Protein AF-A0A833WQ46-F1 (afdb_monomer)

Mean predicted aligned error: 4.96 Å

Radius of gyration: 19.88 Å; Cα contacts (8 Å, |Δi|>4): 168; chains: 1; bounding box: 51×42×63 Å

Secondary structure (DSSP, 8-state):
--HHHHHHHHHHHHHHHHHHHHHHHHHHHHHHHHHHHHHHHGGGSTT---B-TTSSBPPEETTTEEEEEE-SSSEEEEETTTTEEEEEEEETTTTEEEEEEPPHHHHHHHTTSHHHHHHHHHHHT-HHHHHHHHHHHHHHHHHHHHHHHHHT-

Solvent-accessible surface area (backbone atoms only — not comparable to full-atom values): 8535 Å² total; per-residue (Å²): 131,55,72,67,60,47,49,59,52,49,52,56,50,50,54,52,52,49,57,53,25,53,54,53,51,50,52,52,54,51,32,30,74,73,33,35,71,60,60,49,50,44,77,74,44,86,78,56,50,60,31,43,92,86,73,43,78,42,60,58,53,91,78,42,28,42,48,67,51,70,49,102,86,48,60,35,25,37,31,41,83,83,59,41,52,24,32,70,45,76,36,82,89,81,70,46,68,44,82,41,73,60,48,72,72,54,48,42,60,52,46,69,40,60,66,57,40,49,46,49,44,33,58,43,56,37,65,61,23,55,52,44,18,52,52,51,47,52,50,53,54,52,52,53,51,54,53,52,58,61,77,74,108

Structure (mmCIF, N/CA/C/O backbone):
data_AF-A0A833WQ46-F1
#
_entry.id   AF-A0A833WQ46-F1
#
loop_
_atom_site.group_PDB
_atom_site.id
_atom_site.type_symbol
_atom_site.label_atom_id
_atom_site.label_alt_id
_atom_site.label_comp_id
_atom_site.label_asym_id
_atom_site.label_entity_id
_atom_site.label_seq_id
_atom_site.pdbx_PDB_ins_code
_atom_site.Cartn_x
_atom_site.Cartn_y
_atom_site.Cartn_z
_atom_site.occupancy
_atom_site.B_iso_or_equiv
_atom_site.auth_seq_id
_atom_site.auth_comp_id
_atom_site.auth_asym_id
_atom_site.auth_atom_id
_atom_site.pdbx_PDB_model_num
ATOM 1 N N . MET A 1 1 ? 13.596 14.121 -34.896 1.00 78.00 1 MET A N 1
ATOM 2 C CA . MET A 1 1 ? 13.907 12.912 -34.127 1.00 78.00 1 MET A CA 1
ATOM 3 C C . MET A 1 1 ? 13.554 11.731 -34.991 1.00 78.00 1 MET A C 1
ATOM 5 O O . MET A 1 1 ? 12.390 11.610 -35.367 1.00 78.00 1 MET A O 1
ATOM 9 N N . ASP A 1 2 ? 14.547 10.944 -35.377 1.00 91.94 2 ASP A N 1
ATOM 10 C CA . ASP A 1 2 ? 14.306 9.655 -36.023 1.00 91.94 2 ASP A CA 1
ATOM 11 C C . ASP A 1 2 ? 14.174 8.527 -34.981 1.00 91.94 2 ASP A C 1
ATOM 13 O O . ASP A 1 2 ? 14.290 8.751 -33.773 1.00 91.94 2 ASP A O 1
ATOM 17 N N . LEU A 1 3 ? 13.875 7.310 -35.440 1.00 88.75 3 LEU A N 1
ATOM 18 C CA . LEU A 1 3 ? 13.664 6.163 -34.554 1.00 88.75 3 LEU A CA 1
ATOM 19 C C . LEU A 1 3 ? 14.936 5.763 -33.785 1.00 88.75 3 LEU A C 1
ATOM 21 O O . LEU A 1 3 ? 14.839 5.290 -32.652 1.00 88.75 3 LEU A O 1
ATOM 25 N N . ASN A 1 4 ? 16.116 5.961 -34.373 1.00 89.25 4 ASN A N 1
ATOM 26 C CA . ASN A 1 4 ? 17.388 5.617 -33.742 1.00 89.25 4 ASN A CA 1
ATOM 27 C C . ASN A 1 4 ? 17.721 6.623 -32.633 1.00 89.25 4 ASN A C 1
ATOM 29 O O . ASN A 1 4 ? 18.091 6.225 -31.529 1.00 89.25 4 ASN A O 1
ATOM 33 N N . GLU A 1 5 ? 17.519 7.916 -32.902 1.00 88.56 5 GLU A N 1
ATOM 34 C CA . GLU A 1 5 ? 17.641 8.994 -31.919 1.00 88.56 5 GLU A CA 1
ATOM 35 C C . GLU A 1 5 ? 16.650 8.812 -30.763 1.00 88.56 5 GLU A C 1
ATOM 37 O O . GLU A 1 5 ? 17.037 8.929 -29.600 1.00 88.56 5 GLU A O 1
ATOM 42 N N . TYR A 1 6 ? 15.391 8.472 -31.063 1.00 93.19 6 TYR A N 1
ATOM 43 C CA . TYR A 1 6 ? 14.387 8.171 -30.040 1.00 93.19 6 TYR A CA 1
ATOM 44 C C . TYR A 1 6 ? 14.819 7.000 -29.154 1.00 93.19 6 TYR A C 1
ATOM 46 O O . TYR A 1 6 ? 14.803 7.128 -27.932 1.00 93.19 6 TYR A O 1
ATOM 54 N N . SER A 1 7 ? 15.233 5.881 -29.758 1.00 89.12 7 SER A N 1
ATOM 55 C CA . SER A 1 7 ? 15.579 4.657 -29.024 1.00 89.12 7 SER A CA 1
ATOM 56 C C . SER A 1 7 ? 16.760 4.882 -28.079 1.00 89.12 7 SER A C 1
ATOM 58 O O . SER A 1 7 ? 16.686 4.525 -26.908 1.00 89.12 7 SER A O 1
ATOM 60 N N . ALA A 1 8 ? 17.808 5.575 -28.536 1.00 91.38 8 ALA A N 1
ATOM 61 C CA . ALA A 1 8 ? 18.966 5.879 -27.698 1.00 91.38 8 ALA A CA 1
ATOM 62 C C . ALA A 1 8 ? 18.616 6.778 -26.493 1.00 91.38 8 ALA A C 1
ATOM 64 O O . ALA A 1 8 ? 19.138 6.583 -25.392 1.00 91.38 8 ALA A O 1
ATOM 65 N N . ILE A 1 9 ? 17.730 7.763 -26.684 1.00 92.25 9 ILE A N 1
ATOM 66 C CA . ILE A 1 9 ? 17.253 8.631 -25.597 1.00 92.25 9 ILE A CA 1
ATOM 67 C C . ILE A 1 9 ? 16.354 7.842 -24.638 1.00 92.25 9 ILE A C 1
ATOM 69 O O . ILE A 1 9 ? 16.525 7.941 -23.421 1.00 92.25 9 ILE A O 1
ATOM 73 N N . ALA A 1 10 ? 15.424 7.049 -25.174 1.00 90.38 10 ALA A N 1
ATOM 74 C CA . ALA A 1 10 ? 14.501 6.235 -24.394 1.00 90.38 10 ALA A CA 1
ATOM 75 C C . ALA A 1 10 ? 15.246 5.225 -23.512 1.00 90.38 10 ALA A C 1
ATOM 77 O O . ALA A 1 10 ? 14.957 5.140 -22.322 1.00 90.38 10 ALA A O 1
ATOM 78 N N . ASP A 1 11 ? 16.259 4.536 -24.043 1.00 92.81 11 ASP A N 1
ATOM 79 C CA . ASP A 1 11 ? 17.071 3.583 -23.281 1.00 92.81 11 ASP A CA 1
ATOM 80 C C . ASP A 1 11 ? 17.771 4.251 -22.095 1.00 92.81 11 ASP A C 1
ATOM 82 O O . ASP A 1 11 ? 17.738 3.740 -20.973 1.00 92.81 11 ASP A O 1
ATOM 86 N N . LYS A 1 12 ? 18.357 5.435 -22.311 1.00 93.31 12 LYS A N 1
ATOM 87 C CA . LYS A 1 12 ? 19.007 6.193 -21.238 1.00 93.31 12 LYS A CA 1
ATOM 88 C C . LYS A 1 12 ? 18.011 6.594 -20.145 1.00 93.31 12 LYS A C 1
ATOM 90 O O . LYS A 1 12 ? 18.312 6.423 -18.964 1.00 93.31 12 LYS A O 1
ATOM 95 N N . LEU A 1 13 ? 16.838 7.101 -20.529 1.00 94.00 13 LEU A N 1
ATOM 96 C CA . LEU A 1 13 ? 15.781 7.470 -19.583 1.00 94.00 13 LEU A CA 1
ATOM 97 C C . LEU A 1 13 ? 15.254 6.246 -18.825 1.00 94.00 13 LEU A C 1
ATOM 99 O O . LEU A 1 13 ? 15.068 6.317 -17.614 1.00 94.00 13 LEU A O 1
ATOM 103 N N . ASN A 1 14 ? 15.084 5.108 -19.498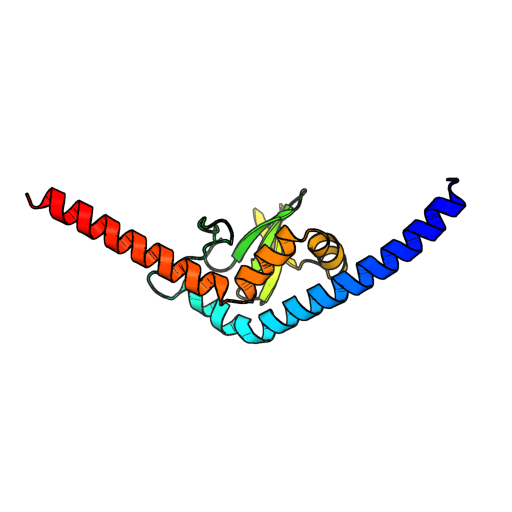 1.00 92.19 14 ASN A N 1
ATOM 104 C CA . ASN A 1 14 ? 14.638 3.861 -18.877 1.00 92.19 14 ASN A CA 1
ATOM 105 C C . ASN A 1 14 ? 15.631 3.358 -17.821 1.00 92.19 14 ASN A C 1
ATOM 107 O O . ASN A 1 14 ? 15.214 2.924 -16.748 1.00 92.19 14 ASN A O 1
ATOM 111 N N . VAL A 1 15 ? 16.941 3.454 -18.079 1.00 94.44 15 VAL A N 1
ATOM 112 C CA . VAL A 1 15 ? 17.976 3.111 -17.087 1.00 94.44 15 VAL A CA 1
ATOM 113 C C . VAL A 1 15 ? 17.887 4.020 -15.859 1.00 94.44 15 VAL A C 1
ATOM 115 O O . VAL A 1 15 ? 17.956 3.536 -14.727 1.00 94.44 15 VAL A O 1
ATOM 118 N N . GLU A 1 16 ? 17.701 5.325 -16.059 1.00 95.62 16 GLU A N 1
ATOM 119 C CA . GLU A 1 16 ? 17.567 6.287 -14.962 1.00 95.62 16 GLU A CA 1
ATOM 120 C C . GLU A 1 16 ? 16.296 6.041 -14.135 1.00 95.62 16 GLU A C 1
ATOM 122 O O . GLU A 1 16 ? 16.368 5.924 -12.908 1.00 95.62 16 GLU A O 1
ATOM 127 N N . LEU A 1 17 ? 15.150 5.863 -14.801 1.00 94.12 17 LEU A N 1
ATOM 128 C CA . LEU A 1 17 ? 13.874 5.529 -14.166 1.00 94.12 17 LEU A CA 1
ATOM 129 C C . LEU A 1 17 ? 13.964 4.228 -13.369 1.00 94.12 17 LEU A C 1
ATOM 131 O O . LEU A 1 17 ? 13.488 4.169 -12.232 1.00 94.12 17 LEU A O 1
ATOM 135 N N . ARG A 1 18 ? 14.622 3.201 -13.918 1.00 94.88 18 ARG A N 1
ATOM 136 C CA . ARG A 1 18 ? 14.839 1.932 -13.218 1.00 94.88 18 ARG A CA 1
ATOM 137 C C . ARG A 1 18 ? 15.688 2.128 -11.966 1.00 94.88 18 ARG A C 1
ATOM 139 O O . ARG A 1 18 ? 15.323 1.636 -10.904 1.00 94.88 18 ARG A O 1
ATOM 146 N N . GLY A 1 19 ? 16.766 2.906 -12.053 1.00 96.75 19 GLY A N 1
ATOM 147 C CA . GLY A 1 19 ? 17.609 3.223 -10.900 1.00 96.75 19 GLY A CA 1
ATOM 148 C C . GLY A 1 19 ? 16.868 3.979 -9.790 1.00 96.75 19 GLY A C 1
ATOM 149 O O . GLY A 1 19 ? 17.083 3.705 -8.606 1.00 96.75 19 GLY A O 1
ATOM 150 N N . LEU A 1 20 ? 15.982 4.912 -10.148 1.00 97.69 20 LEU A N 1
ATOM 151 C CA . LEU A 1 20 ? 15.147 5.637 -9.185 1.00 97.69 20 LEU A CA 1
ATOM 152 C C . LEU A 1 20 ? 14.122 4.713 -8.523 1.00 97.69 20 LEU A C 1
ATOM 154 O O . LEU A 1 20 ? 14.053 4.645 -7.296 1.00 97.69 20 LEU A O 1
ATOM 158 N N . THR A 1 21 ? 13.377 3.953 -9.319 1.00 97.56 21 THR A N 1
ATOM 159 C CA . THR A 1 21 ? 12.347 3.038 -8.813 1.00 97.56 21 THR A CA 1
ATOM 160 C C . THR A 1 21 ? 12.940 1.898 -7.978 1.00 97.56 21 THR A C 1
ATOM 162 O O . THR A 1 21 ? 12.358 1.564 -6.951 1.00 97.56 21 THR A O 1
ATOM 165 N N . THR A 1 22 ? 14.150 1.396 -8.275 1.00 98.12 22 THR A N 1
ATOM 166 C CA . THR A 1 22 ? 14.870 0.462 -7.377 1.00 98.12 22 THR A CA 1
ATOM 167 C C . THR A 1 22 ? 15.062 1.056 -5.978 1.00 98.12 22 THR A C 1
ATOM 169 O O . THR A 1 22 ? 14.847 0.371 -4.978 1.00 98.12 22 THR A O 1
ATOM 172 N N . LYS A 1 23 ? 15.447 2.337 -5.873 1.00 98.12 23 LYS A N 1
ATOM 173 C CA . LYS A 1 23 ? 15.632 2.998 -4.568 1.00 98.12 23 LYS A CA 1
ATOM 174 C C . LYS A 1 23 ? 14.310 3.136 -3.814 1.00 98.12 23 LYS A C 1
ATOM 176 O O . LYS A 1 23 ? 14.284 2.920 -2.604 1.00 98.12 23 LYS A O 1
ATOM 181 N N . LEU A 1 24 ? 13.223 3.458 -4.517 1.00 98.19 24 LEU A N 1
ATOM 182 C CA . LEU A 1 24 ? 11.880 3.535 -3.933 1.00 98.19 24 LEU A CA 1
ATOM 183 C C . LEU A 1 24 ? 11.407 2.165 -3.429 1.00 98.19 24 LEU A C 1
ATOM 185 O O . LEU A 1 24 ? 10.937 2.061 -2.298 1.00 98.19 24 LEU A O 1
ATOM 189 N N . ILE A 1 25 ? 11.613 1.102 -4.214 1.00 98.31 25 ILE A N 1
ATOM 190 C CA . ILE A 1 25 ? 11.321 -0.284 -3.816 1.00 98.31 25 ILE A CA 1
ATOM 191 C C . ILE A 1 25 ? 12.120 -0.671 -2.573 1.00 98.31 25 ILE A C 1
ATOM 193 O O . ILE A 1 25 ? 11.561 -1.249 -1.642 1.00 98.31 25 ILE A O 1
ATOM 197 N N . GLN A 1 26 ? 13.408 -0.325 -2.515 1.00 98.44 26 GLN A N 1
ATOM 198 C CA . GLN A 1 26 ? 14.224 -0.610 -1.337 1.00 98.44 26 GLN A CA 1
ATOM 199 C C . GLN A 1 26 ? 13.712 0.133 -0.097 1.00 98.44 26 GLN A C 1
ATOM 201 O O . GLN A 1 26 ? 13.663 -0.450 0.985 1.00 98.44 26 GLN A O 1
ATOM 206 N N . ASN A 1 27 ? 13.303 1.395 -0.240 1.00 98.00 27 ASN A N 1
ATOM 207 C CA . ASN A 1 27 ? 12.733 2.162 0.864 1.00 98.00 27 ASN A CA 1
ATOM 208 C C . ASN A 1 27 ? 11.415 1.552 1.369 1.00 98.00 27 ASN A C 1
ATOM 210 O O . ASN A 1 27 ? 11.240 1.370 2.571 1.00 98.00 27 ASN A O 1
ATOM 214 N N . TYR A 1 28 ? 10.533 1.159 0.449 1.00 97.94 28 TYR A N 1
ATOM 215 C CA . TYR A 1 28 ? 9.315 0.412 0.759 1.00 97.94 28 TYR A CA 1
ATOM 216 C C . TYR A 1 28 ? 9.621 -0.880 1.535 1.00 97.94 28 TYR A C 1
ATOM 218 O O . TYR A 1 28 ? 9.085 -1.078 2.625 1.00 97.94 28 TYR A O 1
ATOM 226 N N . LYS A 1 29 ? 10.532 -1.726 1.029 1.00 97.88 29 LYS A N 1
ATOM 227 C CA . LYS A 1 29 ? 10.935 -2.982 1.690 1.00 97.88 29 LYS A CA 1
ATOM 228 C C . LYS A 1 29 ? 11.504 -2.720 3.093 1.00 97.88 29 LYS A C 1
ATOM 230 O O . LYS A 1 29 ? 11.219 -3.469 4.025 1.00 97.88 29 LYS A O 1
ATOM 235 N N . ASN A 1 30 ? 12.271 -1.642 3.271 1.00 98.12 30 ASN A N 1
ATOM 236 C CA . ASN A 1 30 ? 12.817 -1.256 4.573 1.00 98.12 30 ASN A CA 1
ATOM 237 C C . ASN A 1 30 ? 11.721 -0.858 5.575 1.00 98.12 30 ASN A C 1
ATOM 239 O O . ASN A 1 30 ? 11.751 -1.328 6.712 1.00 98.12 30 ASN A O 1
ATOM 243 N N . GLU A 1 31 ? 10.752 -0.028 5.174 1.00 97.75 31 GLU A N 1
ATOM 244 C CA . GLU A 1 31 ? 9.639 0.346 6.058 1.00 97.75 31 GLU A CA 1
ATOM 245 C C . GLU A 1 31 ? 8.747 -0.857 6.381 1.00 97.75 31 GLU A C 1
ATOM 247 O O . GLU A 1 31 ? 8.386 -1.043 7.539 1.00 97.75 31 GLU A O 1
ATOM 252 N N . VAL A 1 32 ? 8.479 -1.740 5.414 1.00 97.19 32 VAL A N 1
ATOM 253 C CA . VAL A 1 32 ? 7.774 -3.009 5.662 1.00 97.19 32 VAL A CA 1
ATOM 254 C C . VAL A 1 32 ? 8.497 -3.860 6.706 1.00 97.19 32 VAL A C 1
ATOM 256 O O . VAL A 1 32 ? 7.873 -4.323 7.659 1.00 97.19 32 VAL A O 1
ATOM 259 N N . ASN A 1 33 ? 9.812 -4.044 6.577 1.00 97.31 33 ASN A N 1
ATOM 260 C CA . ASN A 1 33 ? 10.588 -4.835 7.536 1.00 97.31 33 ASN A CA 1
ATOM 261 C C . ASN A 1 33 ? 10.575 -4.224 8.941 1.00 97.31 33 ASN A C 1
ATOM 263 O O . ASN A 1 33 ? 10.538 -4.942 9.936 1.00 97.31 33 ASN A O 1
ATOM 267 N N . LYS A 1 34 ? 10.599 -2.894 9.021 1.00 97.12 34 LYS A N 1
ATOM 268 C CA . LYS A 1 34 ? 10.597 -2.147 10.280 1.00 97.12 34 LYS A CA 1
ATOM 269 C C . LYS A 1 34 ? 9.227 -2.147 10.963 1.00 97.12 34 LYS A C 1
ATOM 271 O O . LYS A 1 34 ? 9.157 -2.244 12.185 1.00 97.12 34 LYS A O 1
ATOM 276 N N . ASN A 1 35 ? 8.153 -2.021 10.187 1.00 97.25 35 ASN A N 1
ATOM 277 C CA . ASN A 1 35 ? 6.821 -1.686 10.691 1.00 97.25 35 ASN A CA 1
ATOM 278 C C . ASN A 1 35 ? 5.778 -2.799 10.505 1.00 97.25 35 ASN A C 1
ATOM 280 O O . ASN A 1 35 ? 4.691 -2.702 11.072 1.00 97.25 35 ASN A O 1
ATOM 284 N N . GLY A 1 36 ? 6.072 -3.839 9.722 1.00 94.31 36 GLY A N 1
ATOM 285 C CA . GLY A 1 36 ? 5.088 -4.828 9.270 1.00 94.31 36 GLY A CA 1
ATOM 286 C C . GLY A 1 36 ? 4.397 -5.594 10.399 1.00 94.31 36 GLY A C 1
ATOM 287 O O . GLY A 1 36 ? 3.194 -5.821 10.326 1.00 94.31 36 GLY A O 1
ATOM 288 N N . GLU A 1 37 ? 5.115 -5.937 11.475 1.00 95.06 37 GLU A N 1
ATOM 289 C CA . GLU A 1 37 ? 4.503 -6.568 12.660 1.00 95.06 37 GLU A CA 1
ATOM 290 C C . GLU A 1 37 ? 3.503 -5.639 13.347 1.00 95.06 37 GLU A C 1
ATOM 292 O O . GLU A 1 37 ? 2.375 -6.028 13.639 1.00 95.06 37 GLU A O 1
ATOM 297 N N . THR A 1 38 ? 3.883 -4.377 13.548 1.00 95.12 38 THR A N 1
ATOM 298 C CA . THR A 1 38 ? 2.979 -3.374 14.113 1.00 95.12 38 THR A CA 1
ATOM 299 C C . THR A 1 38 ? 1.752 -3.220 13.221 1.00 95.12 38 THR A C 1
ATOM 301 O O . THR A 1 38 ? 0.631 -3.327 13.711 1.00 95.12 38 THR A O 1
ATOM 304 N N . LEU A 1 39 ? 1.949 -3.055 11.909 1.00 93.81 39 LEU A N 1
ATOM 305 C CA . LEU A 1 39 ? 0.878 -2.892 10.927 1.00 93.81 39 LEU A CA 1
ATOM 306 C C . LEU A 1 39 ? -0.121 -4.065 10.955 1.00 93.81 39 LEU A C 1
ATOM 308 O O . LEU A 1 39 ? -1.328 -3.828 10.929 1.00 93.81 39 LEU A O 1
ATOM 312 N N . LYS A 1 40 ? 0.361 -5.305 11.117 1.00 93.81 40 LYS A N 1
ATOM 313 C CA . LYS A 1 40 ? -0.468 -6.513 11.266 1.00 93.81 40 LYS A CA 1
ATOM 314 C C . LYS A 1 40 ? -1.356 -6.498 12.514 1.00 93.81 40 LYS A C 1
ATOM 316 O O . LYS A 1 40 ? -2.439 -7.073 12.505 1.00 93.81 40 LYS A O 1
ATOM 321 N N . THR A 1 41 ? -0.927 -5.837 13.589 1.00 93.38 41 THR A N 1
ATOM 322 C CA . THR A 1 41 ? -1.702 -5.772 14.842 1.00 93.38 41 THR A CA 1
ATOM 323 C C . THR A 1 41 ? -2.763 -4.670 14.856 1.00 93.38 41 THR A C 1
ATOM 325 O O . THR A 1 41 ? -3.750 -4.783 15.583 1.00 93.38 41 THR A O 1
ATOM 328 N N . LEU A 1 42 ? -2.611 -3.630 14.028 1.00 92.81 42 LEU A N 1
ATOM 329 C CA . LEU A 1 42 ? -3.494 -2.457 14.000 1.00 92.81 42 LEU A CA 1
ATOM 330 C C . LEU A 1 42 ? -4.997 -2.753 13.809 1.00 92.81 42 LEU A C 1
ATOM 332 O O . LEU A 1 42 ? -5.785 -2.172 14.556 1.00 92.81 42 LEU A O 1
ATOM 336 N N . PRO A 1 43 ? -5.438 -3.677 12.926 1.00 91.06 43 PRO A N 1
ATOM 337 C CA . PRO A 1 43 ? -6.867 -3.975 12.739 1.00 91.06 43 PRO A CA 1
ATOM 338 C C . PRO A 1 43 ? -7.579 -4.553 13.978 1.00 91.06 43 PRO A C 1
ATOM 340 O O . PRO A 1 43 ? -8.811 -4.692 13.992 1.00 91.06 43 PRO A O 1
ATOM 343 N N . PHE A 1 44 ? -6.811 -4.957 14.994 1.00 89.25 44 PHE A N 1
ATOM 344 C CA . PHE A 1 44 ? -7.315 -5.525 16.243 1.00 89.25 44 PHE A CA 1
ATOM 345 C C . PHE A 1 44 ? -7.394 -4.498 17.378 1.00 89.25 44 PHE A C 1
ATOM 347 O O . PHE A 1 44 ? -8.007 -4.783 18.407 1.00 89.25 44 PHE A O 1
ATOM 354 N N . TYR A 1 45 ? -6.830 -3.300 17.202 1.00 89.31 45 TYR A N 1
ATOM 355 C CA . TYR A 1 45 ? -6.998 -2.216 18.164 1.00 89.31 45 TYR A CA 1
ATOM 356 C C . TYR A 1 45 ? -8.384 -1.590 18.019 1.00 89.31 45 TYR A C 1
ATOM 358 O O . TYR A 1 45 ? -8.821 -1.216 16.931 1.00 89.31 45 TYR A O 1
ATOM 366 N N . HIS A 1 46 ? -9.088 -1.463 19.142 1.00 82.88 46 HIS A N 1
ATOM 367 C CA . HIS A 1 46 ? -10.400 -0.834 19.152 1.00 82.88 46 HIS A CA 1
ATOM 368 C C . HIS A 1 46 ? -10.289 0.654 18.791 1.00 82.88 46 HIS A C 1
ATOM 370 O O . HIS A 1 46 ? -9.478 1.373 19.371 1.00 82.88 46 HIS A O 1
ATOM 376 N N . GLY A 1 47 ? -11.111 1.108 17.842 1.00 83.06 47 GLY A N 1
ATOM 377 C CA . GLY A 1 47 ? -11.124 2.502 17.388 1.00 83.06 47 GLY A CA 1
ATOM 378 C C . GLY A 1 47 ? -9.965 2.891 16.464 1.00 83.06 47 GLY A C 1
ATOM 379 O O . GLY A 1 47 ? -9.774 4.083 16.226 1.00 83.06 47 GLY A O 1
ATOM 380 N N . PHE A 1 48 ? -9.195 1.919 15.961 1.00 90.75 48 PHE A N 1
ATOM 381 C CA . PHE A 1 48 ? -8.231 2.162 14.894 1.00 90.75 48 PHE A CA 1
ATOM 382 C C . PHE A 1 48 ? -8.897 2.045 13.520 1.00 90.75 48 PHE A C 1
ATOM 384 O O . PHE A 1 48 ? -9.612 1.081 13.246 1.00 90.75 48 PHE A O 1
ATOM 391 N N . TYR A 1 49 ? -8.601 3.004 12.646 1.00 90.56 49 TYR A N 1
ATOM 392 C CA . TYR A 1 49 ? -9.108 3.061 11.282 1.00 90.56 49 TYR A CA 1
ATOM 393 C C . TYR A 1 49 ? -7.958 3.287 10.303 1.00 90.56 49 TYR A C 1
ATOM 395 O O . TYR A 1 49 ? -7.125 4.175 10.489 1.00 90.56 49 TYR A O 1
ATOM 403 N N . PHE A 1 50 ? -7.922 2.507 9.223 1.00 92.75 50 PHE A N 1
ATOM 404 C CA . PHE A 1 50 ? -6.987 2.754 8.132 1.00 92.75 50 PHE A CA 1
ATOM 405 C C . PHE A 1 50 ? -7.480 3.948 7.323 1.00 92.75 50 PHE A C 1
ATOM 407 O O . PHE A 1 50 ? -8.458 3.842 6.595 1.00 92.75 50 PHE A O 1
ATOM 414 N N . ILE A 1 51 ? -6.816 5.091 7.459 1.00 93.81 51 ILE A N 1
ATOM 415 C CA . ILE A 1 51 ? -7.193 6.330 6.772 1.00 93.81 51 ILE A CA 1
ATOM 416 C C . ILE A 1 51 ? -6.099 6.687 5.784 1.00 93.81 51 ILE A C 1
ATOM 418 O O . ILE A 1 51 ? -4.933 6.752 6.163 1.00 93.81 51 ILE A O 1
ATOM 422 N N . GLY A 1 52 ? -6.462 6.901 4.522 1.00 93.19 52 GLY A N 1
ATOM 423 C CA . GLY A 1 52 ? -5.533 7.227 3.447 1.00 93.19 52 GLY A CA 1
ATOM 424 C C . GLY A 1 52 ? -4.972 8.643 3.555 1.00 93.19 52 GLY A C 1
ATOM 425 O O . GLY A 1 52 ? -5.453 9.471 4.331 1.00 93.19 52 GLY A O 1
ATOM 426 N N . ARG A 1 53 ? -3.980 8.964 2.716 1.00 92.69 53 ARG A N 1
ATOM 427 C CA . ARG A 1 53 ? -3.422 10.328 2.608 1.00 92.69 53 ARG A CA 1
ATOM 428 C C . ARG A 1 53 ? -4.473 11.382 2.279 1.00 92.69 53 ARG A C 1
ATOM 430 O O . ARG A 1 53 ? -4.356 12.528 2.695 1.00 92.69 53 ARG A O 1
ATOM 437 N N . ASN A 1 54 ? -5.505 10.981 1.544 1.00 91.56 54 ASN A N 1
ATOM 438 C CA . ASN A 1 54 ? -6.641 11.820 1.177 1.00 91.56 54 ASN A CA 1
ATOM 439 C C . ASN A 1 54 ? -7.657 12.029 2.320 1.00 91.56 54 ASN A C 1
ATOM 441 O O . ASN A 1 54 ? -8.701 12.636 2.087 1.00 91.56 54 ASN A O 1
ATOM 445 N N . GLY A 1 55 ? -7.394 11.501 3.522 1.00 89.69 55 GLY A N 1
ATOM 446 C CA . GLY A 1 55 ? -8.274 11.609 4.686 1.00 89.69 55 GLY A CA 1
ATOM 447 C C . GLY A 1 55 ? -9.501 10.697 4.645 1.00 89.69 55 GLY A C 1
ATOM 448 O O . GLY A 1 55 ? -10.346 10.791 5.527 1.00 89.69 55 GLY A O 1
ATOM 449 N N . LYS A 1 56 ? -9.627 9.821 3.642 1.00 90.56 56 LYS A N 1
ATOM 450 C CA . LYS A 1 56 ? -10.746 8.878 3.538 1.00 90.56 56 LYS A CA 1
ATOM 451 C C . LYS A 1 56 ? -10.396 7.543 4.175 1.00 90.56 56 LYS A C 1
ATOM 453 O O . LYS A 1 56 ? -9.249 7.101 4.108 1.00 90.56 56 LYS A O 1
ATOM 458 N N . LEU A 1 57 ? -11.408 6.876 4.722 1.00 90.94 57 LEU A N 1
ATOM 459 C CA . LEU A 1 57 ? -11.290 5.495 5.173 1.00 90.94 57 LEU A CA 1
ATOM 460 C C . LEU A 1 57 ? -10.880 4.598 3.995 1.00 90.94 57 LEU A C 1
ATOM 462 O O . LEU A 1 57 ? -11.509 4.614 2.934 1.00 90.94 57 LEU A O 1
ATOM 466 N N . LEU A 1 58 ? -9.822 3.823 4.189 1.00 90.25 58 LEU A N 1
ATOM 467 C CA . LEU A 1 58 ? -9.393 2.781 3.271 1.00 90.25 58 LEU A CA 1
ATOM 468 C C . LEU A 1 58 ? -10.249 1.545 3.519 1.00 90.25 58 LEU A C 1
ATOM 470 O O . LEU A 1 58 ? -10.438 1.128 4.660 1.00 90.25 58 LEU A O 1
ATOM 474 N N . SER A 1 59 ? -10.758 0.945 2.446 1.00 82.56 59 SER A N 1
ATOM 475 C CA . SER A 1 59 ? -11.469 -0.324 2.558 1.00 82.56 59 SER A CA 1
ATOM 476 C C . SER A 1 59 ? -10.492 -1.426 2.958 1.00 82.56 59 SER A C 1
ATOM 478 O O . SER A 1 59 ? -9.488 -1.636 2.265 1.00 82.56 59 SER A O 1
ATOM 480 N N . ASP A 1 60 ? -10.815 -2.163 4.014 1.00 75.81 60 ASP A N 1
ATOM 481 C CA . ASP A 1 60 ? -10.134 -3.391 4.383 1.00 75.81 60 ASP A CA 1
ATOM 482 C C . ASP A 1 60 ? -10.965 -4.617 3.971 1.00 75.81 60 ASP A C 1
ATOM 484 O O . ASP A 1 60 ? -12.165 -4.715 4.224 1.00 75.81 60 ASP A O 1
ATOM 488 N N . HIS A 1 61 ? -10.341 -5.585 3.298 1.00 74.31 61 HIS A N 1
ATOM 489 C CA . HIS A 1 61 ? -10.990 -6.872 3.033 1.00 74.31 61 HIS A CA 1
ATOM 490 C C . HIS A 1 61 ? -10.609 -7.852 4.136 1.00 74.31 61 HIS A C 1
ATOM 492 O O . HIS A 1 61 ? -9.442 -8.217 4.285 1.00 74.31 61 HIS A O 1
ATOM 498 N N . HIS A 1 62 ? -11.612 -8.266 4.916 1.00 75.81 62 HIS A N 1
ATOM 499 C CA . HIS A 1 62 ? -11.490 -9.254 5.995 1.00 75.81 62 HIS A CA 1
ATOM 500 C C . HIS A 1 62 ? -10.402 -8.944 7.036 1.00 75.81 62 HIS A C 1
ATOM 502 O O . HIS A 1 62 ? -9.892 -9.864 7.667 1.00 75.81 62 HIS A O 1
ATOM 508 N N . LYS A 1 63 ? -10.039 -7.666 7.226 1.00 80.38 63 LYS A N 1
ATOM 509 C CA . LYS A 1 63 ? -8.925 -7.237 8.093 1.00 80.38 63 LYS A CA 1
ATOM 510 C C . LYS A 1 63 ? -7.560 -7.844 7.735 1.00 80.38 63 LYS A C 1
ATOM 512 O O . LYS A 1 63 ? -6.652 -7.808 8.556 1.00 80.38 63 LYS A O 1
ATOM 517 N N . MET A 1 64 ? -7.420 -8.405 6.535 1.00 87.88 64 MET A N 1
ATOM 518 C CA . MET A 1 64 ? -6.179 -9.012 6.037 1.00 87.88 64 MET A CA 1
ATOM 519 C C . MET A 1 64 ? -5.537 -8.159 4.947 1.00 87.88 64 MET A C 1
ATOM 521 O O . MET A 1 64 ? -4.319 -8.164 4.796 1.00 87.88 64 MET A O 1
ATOM 525 N N . TYR A 1 65 ? -6.347 -7.401 4.206 1.00 92.75 65 TYR A N 1
ATOM 526 C CA . TYR A 1 65 ? -5.889 -6.621 3.065 1.00 92.75 65 TYR A CA 1
ATOM 527 C C . TYR A 1 65 ? -6.325 -5.172 3.193 1.00 92.75 65 TYR A C 1
ATOM 529 O O . TYR A 1 65 ? -7.515 -4.906 3.345 1.00 92.75 65 TYR A O 1
ATOM 537 N N . ILE A 1 66 ? -5.383 -4.241 3.064 1.00 93.50 66 ILE A N 1
ATOM 538 C CA . ILE A 1 66 ? -5.665 -2.803 3.012 1.00 93.50 66 ILE A CA 1
ATOM 539 C C . ILE A 1 66 ? -5.645 -2.380 1.548 1.00 93.50 66 ILE A C 1
ATOM 541 O O . ILE A 1 66 ? -4.613 -2.516 0.890 1.00 93.50 66 ILE A O 1
ATOM 545 N N . LYS A 1 67 ? -6.760 -1.869 1.019 1.00 92.31 67 LYS A N 1
ATOM 546 C CA . LYS A 1 67 ? -6.777 -1.316 -0.341 1.00 92.31 67 LYS A CA 1
ATOM 547 C C . LYS A 1 67 ? -5.946 -0.035 -0.378 1.00 92.31 67 LYS A C 1
ATOM 549 O O . LYS A 1 67 ? -6.229 0.891 0.375 1.00 92.31 67 LYS A O 1
ATOM 554 N N . ILE A 1 68 ? -4.947 0.013 -1.257 1.00 89.19 68 ILE A N 1
ATOM 555 C CA . ILE A 1 68 ? -4.088 1.188 -1.432 1.00 89.19 68 ILE A CA 1
ATOM 556 C C . ILE A 1 68 ? -4.753 2.140 -2.417 1.00 89.19 68 ILE A C 1
ATOM 558 O O . ILE A 1 68 ? -5.233 3.208 -2.053 1.00 89.19 68 ILE A O 1
ATOM 562 N N . ASN A 1 69 ? -4.807 1.714 -3.675 1.00 79.56 69 ASN A N 1
ATOM 563 C CA . ASN A 1 69 ? -5.367 2.473 -4.776 1.00 79.56 69 ASN A CA 1
ATOM 564 C C . ASN A 1 69 ? -5.628 1.531 -5.960 1.00 79.56 69 ASN A C 1
ATOM 566 O O . ASN A 1 69 ? -5.242 0.356 -5.934 1.00 79.56 69 ASN A O 1
ATOM 570 N N . ASN A 1 70 ? -6.277 2.037 -7.002 1.00 71.88 70 ASN A N 1
ATOM 571 C CA . ASN A 1 70 ? -6.329 1.346 -8.278 1.00 71.88 70 ASN A CA 1
ATOM 572 C C . ASN A 1 70 ? -5.070 1.662 -9.096 1.00 71.88 70 ASN A C 1
ATOM 574 O O . ASN A 1 70 ? -4.688 2.810 -9.285 1.00 71.88 70 ASN A O 1
ATOM 578 N N . SER A 1 71 ? -4.426 0.625 -9.623 1.00 67.00 71 SER A N 1
ATOM 579 C CA . SER A 1 71 ? -3.724 0.807 -10.890 1.00 67.00 71 SER A CA 1
ATOM 580 C C . SER A 1 71 ? -4.784 0.910 -11.988 1.00 67.00 71 SER A C 1
ATOM 582 O O . SER A 1 71 ? -5.906 0.428 -11.818 1.00 67.00 71 SER A O 1
ATOM 584 N N . SER A 1 72 ? -4.445 1.493 -13.134 1.00 61.66 72 SER A N 1
ATOM 585 C CA . SER A 1 72 ? -5.353 1.662 -14.280 1.00 61.66 72 SER A CA 1
ATOM 586 C C . SER A 1 72 ? -6.038 0.372 -14.770 1.00 61.66 72 SER A C 1
ATOM 588 O O . SER A 1 72 ? -6.960 0.456 -15.578 1.00 61.66 72 SER A O 1
ATOM 590 N N . GLN A 1 73 ? -5.621 -0.807 -14.292 1.00 67.44 73 GLN A N 1
ATOM 591 C CA . GLN A 1 73 ? -6.172 -2.105 -14.685 1.00 67.44 73 GLN A CA 1
ATOM 592 C C . GLN A 1 73 ? -6.634 -2.985 -13.510 1.00 67.44 73 GLN A C 1
ATOM 594 O O . GLN A 1 73 ? -7.510 -3.820 -13.718 1.00 67.44 73 GLN A O 1
ATOM 599 N N . SER A 1 74 ? -6.117 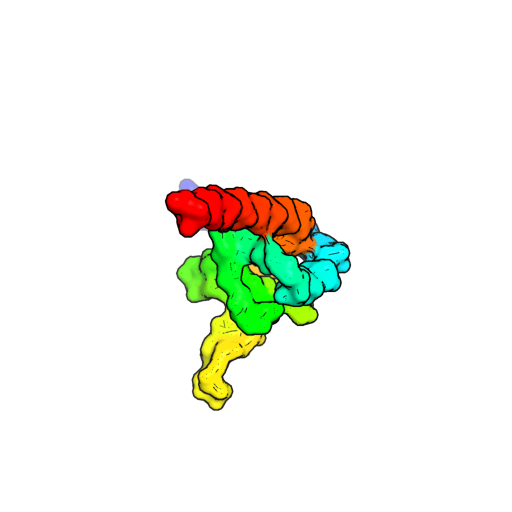-2.783 -12.289 1.00 82.06 74 SER A N 1
ATOM 600 C CA . SER A 1 74 ? -6.446 -3.618 -11.121 1.00 82.06 74 SER A CA 1
ATOM 601 C C . SER A 1 74 ? -6.297 -2.871 -9.795 1.00 82.06 74 SER A C 1
ATOM 603 O O . SER A 1 74 ? -5.365 -2.082 -9.617 1.00 82.06 74 SER A O 1
ATOM 605 N N . ASP A 1 75 ? -7.167 -3.182 -8.833 1.00 90.06 75 ASP A N 1
ATOM 606 C CA . ASP A 1 75 ? -7.004 -2.755 -7.441 1.00 90.06 75 ASP A CA 1
ATOM 607 C C . ASP A 1 75 ? -5.746 -3.391 -6.827 1.00 90.06 75 ASP A C 1
ATOM 609 O O . ASP A 1 75 ? -5.538 -4.602 -6.950 1.00 90.06 75 ASP A O 1
ATOM 613 N N . VAL A 1 76 ? -4.927 -2.579 -6.151 1.00 93.50 76 VAL A N 1
ATOM 614 C CA . VAL A 1 76 ? -3.747 -3.042 -5.411 1.00 93.50 76 VAL A CA 1
ATOM 615 C C . VAL A 1 76 ? -4.011 -2.962 -3.916 1.00 93.50 76 VAL A C 1
ATOM 617 O O . VAL A 1 76 ? -4.519 -1.961 -3.399 1.00 93.50 76 VAL A O 1
ATOM 620 N N . TYR A 1 77 ? -3.624 -4.021 -3.218 1.00 95.00 77 TYR A N 1
ATOM 621 C CA . TYR A 1 77 ? -3.785 -4.165 -1.782 1.00 95.00 77 TYR A CA 1
ATOM 622 C C . TYR A 1 77 ? -2.431 -4.382 -1.118 1.00 95.00 77 TYR A C 1
ATOM 624 O O . TYR A 1 77 ? -1.503 -4.882 -1.745 1.00 95.00 77 TYR A O 1
ATOM 632 N N . TYR A 1 78 ? -2.327 -4.054 0.164 1.00 95.69 78 TYR A N 1
ATOM 633 C CA . TYR A 1 78 ? -1.250 -4.535 1.022 1.00 95.69 78 TYR A CA 1
ATOM 634 C C . TYR A 1 78 ? -1.764 -5.693 1.878 1.00 95.69 78 TYR A C 1
ATOM 636 O O . TYR A 1 78 ? -2.748 -5.523 2.603 1.00 95.69 78 TYR A O 1
ATOM 644 N N . SER A 1 79 ? -1.117 -6.855 1.773 1.00 95.81 79 SER A N 1
ATOM 645 C CA . SER A 1 79 ? -1.367 -8.028 2.617 1.00 95.81 79 SER A CA 1
ATOM 646 C C . SER A 1 79 ? -0.700 -7.827 3.973 1.00 95.81 79 SER A C 1
ATOM 648 O O . SER A 1 79 ? 0.517 -7.665 4.059 1.00 95.81 79 SER A O 1
ATOM 650 N N . LEU A 1 80 ? -1.493 -7.842 5.041 1.00 94.19 80 LEU A N 1
ATOM 651 C CA . LEU A 1 80 ? -1.002 -7.730 6.415 1.00 94.19 80 LEU A CA 1
ATOM 652 C C . LEU A 1 80 ? -0.283 -8.997 6.886 1.00 94.19 80 LEU A C 1
ATOM 654 O O . LEU A 1 80 ? 0.619 -8.915 7.720 1.00 94.19 80 LEU A O 1
ATOM 658 N N . ASP A 1 81 ? -0.683 -10.156 6.364 1.00 92.94 81 ASP A N 1
ATOM 659 C CA . ASP A 1 81 ? -0.090 -11.441 6.725 1.00 92.94 81 ASP A CA 1
ATOM 660 C C . ASP A 1 81 ? 1.238 -11.669 6.005 1.00 92.94 81 ASP A C 1
ATOM 662 O O . ASP A 1 81 ? 2.249 -11.924 6.665 1.00 92.94 81 ASP A O 1
ATOM 666 N N . ASP A 1 82 ? 1.242 -11.503 4.681 1.00 95.06 82 ASP A N 1
ATOM 667 C CA . ASP A 1 82 ? 2.418 -11.742 3.831 1.00 95.06 82 ASP A CA 1
ATOM 668 C C . ASP A 1 82 ? 3.376 -10.542 3.806 1.00 95.06 82 ASP A C 1
ATOM 670 O O . ASP A 1 82 ? 4.534 -10.663 3.409 1.00 95.06 82 ASP A O 1
ATOM 674 N N . LYS A 1 83 ? 2.907 -9.378 4.278 1.00 95.56 83 LYS A N 1
ATOM 675 C CA . LYS A 1 83 ? 3.643 -8.106 4.338 1.00 95.56 83 LYS A CA 1
ATOM 676 C C . LYS A 1 83 ? 4.119 -7.619 2.973 1.00 95.56 83 LYS A C 1
ATOM 678 O O . LYS A 1 83 ? 5.198 -7.043 2.845 1.00 95.56 83 LYS A O 1
ATOM 683 N N . GLU A 1 84 ? 3.296 -7.795 1.952 1.00 96.06 84 GLU A N 1
ATOM 684 C CA . GLU A 1 84 ? 3.618 -7.397 0.586 1.00 96.06 84 GLU A CA 1
ATOM 685 C C . GLU A 1 84 ? 2.417 -6.813 -0.158 1.00 96.06 84 GLU A C 1
ATOM 687 O O . GLU A 1 84 ? 1.263 -6.978 0.243 1.00 96.06 84 GLU A O 1
ATOM 692 N N . LEU A 1 85 ? 2.691 -6.103 -1.255 1.00 95.94 85 LEU A N 1
ATOM 693 C CA . LEU A 1 85 ? 1.641 -5.657 -2.160 1.00 95.94 85 LEU A CA 1
ATOM 694 C C . LEU A 1 85 ? 1.127 -6.847 -2.972 1.00 95.94 85 LEU A C 1
ATOM 696 O O . LEU A 1 85 ? 1.909 -7.655 -3.472 1.00 95.94 85 LEU A O 1
ATOM 700 N N . THR A 1 86 ? -0.189 -6.936 -3.126 1.00 95.19 86 THR A N 1
ATOM 701 C CA . THR A 1 86 ? -0.873 -8.057 -3.769 1.00 95.19 86 THR A CA 1
ATOM 702 C C . THR A 1 86 ? -2.056 -7.579 -4.610 1.00 95.19 86 THR A C 1
ATOM 704 O O . THR A 1 86 ? -2.707 -6.575 -4.301 1.00 95.19 86 THR A O 1
ATOM 707 N N . TYR A 1 87 ? -2.347 -8.315 -5.676 1.00 93.31 87 TYR A N 1
ATOM 708 C CA . TYR A 1 87 ? -3.598 -8.224 -6.420 1.00 93.31 87 TYR A CA 1
ATOM 709 C C . TYR A 1 87 ? -4.579 -9.269 -5.892 1.00 93.31 87 TYR A C 1
ATOM 711 O O . TYR A 1 87 ? -4.179 -10.378 -5.550 1.00 93.31 87 TYR A O 1
ATOM 719 N N . LEU A 1 88 ? -5.873 -8.949 -5.876 1.00 91.00 88 LEU A N 1
ATOM 720 C CA . LEU A 1 88 ? -6.925 -9.925 -5.581 1.00 91.00 88 LEU A CA 1
ATOM 721 C C . LEU A 1 88 ? -7.634 -10.318 -6.882 1.00 91.00 88 LEU A C 1
ATOM 723 O O . LEU A 1 88 ? -8.560 -9.631 -7.325 1.00 91.00 88 LEU A O 1
ATOM 727 N N . THR A 1 89 ? -7.201 -11.424 -7.486 1.00 88.81 89 THR A N 1
ATOM 728 C CA . THR A 1 89 ? -7.688 -11.898 -8.792 1.00 88.81 89 THR A CA 1
ATOM 729 C C . THR A 1 89 ? -8.758 -12.965 -8.598 1.00 88.81 89 THR A C 1
ATOM 731 O O . THR A 1 89 ? -8.571 -13.874 -7.797 1.00 88.81 89 THR A O 1
ATOM 734 N N . TYR A 1 90 ? -9.892 -12.867 -9.299 1.00 88.38 90 TYR A N 1
ATOM 735 C CA . TYR A 1 90 ? -10.941 -13.888 -9.216 1.00 88.38 90 TYR A CA 1
ATOM 736 C C . TYR A 1 90 ? -10.485 -15.180 -9.894 1.00 88.38 90 TYR A C 1
ATOM 738 O O . TYR A 1 90 ? -10.187 -15.174 -11.087 1.00 88.38 90 TYR A O 1
ATOM 746 N N . ASP A 1 91 ? -10.465 -16.268 -9.134 1.00 91.12 91 ASP A N 1
ATOM 747 C CA . ASP A 1 91 ? -10.222 -17.609 -9.642 1.00 91.12 91 ASP A CA 1
ATOM 748 C C . ASP A 1 91 ? -11.574 -18.293 -9.893 1.00 91.12 91 ASP A C 1
ATOM 750 O O . ASP A 1 91 ? -12.376 -18.485 -8.973 1.00 91.12 91 ASP A O 1
ATOM 754 N N . SER A 1 92 ? -11.854 -18.624 -11.156 1.00 91.94 92 SER A N 1
ATOM 755 C CA . SER A 1 92 ? -13.126 -19.232 -11.559 1.00 91.94 92 SER A CA 1
ATOM 756 C C . SER A 1 92 ? -13.281 -20.685 -11.123 1.00 91.94 92 SER A C 1
ATOM 758 O O . SER A 1 92 ? -14.411 -21.158 -11.030 1.00 91.94 92 SER A O 1
ATOM 760 N N . GLU A 1 93 ? -12.180 -21.399 -10.884 1.00 92.81 93 GLU A N 1
ATOM 761 C CA . GLU A 1 93 ? -12.214 -22.792 -10.430 1.00 92.81 93 GLU A CA 1
ATOM 762 C C . GLU A 1 93 ? -12.554 -22.860 -8.942 1.00 92.81 93 GLU A C 1
ATOM 764 O O . GLU A 1 93 ? -13.344 -23.700 -8.509 1.00 92.81 93 GLU A O 1
ATOM 769 N N . LEU A 1 94 ? -11.990 -21.934 -8.165 1.00 90.06 94 LEU A N 1
ATOM 770 C CA . LEU A 1 94 ? -12.205 -21.846 -6.724 1.00 90.06 94 LEU A CA 1
ATOM 771 C C . LEU A 1 94 ? -13.461 -21.044 -6.353 1.00 90.06 94 LEU A C 1
ATOM 773 O O . LEU A 1 94 ? -14.023 -21.226 -5.273 1.00 90.06 94 LEU A O 1
ATOM 777 N N . GLY A 1 95 ? -13.923 -20.163 -7.243 1.00 91.06 95 GLY A N 1
ATOM 778 C CA . GLY A 1 95 ? -15.119 -19.344 -7.053 1.00 91.06 95 GLY A CA 1
ATOM 779 C C . GLY A 1 95 ? -14.913 -18.118 -6.155 1.00 91.06 95 GLY A C 1
ATOM 780 O O . GLY A 1 95 ? -15.895 -17.488 -5.755 1.00 91.06 95 GLY A O 1
ATOM 781 N N . PHE A 1 96 ? -13.668 -17.752 -5.838 1.00 87.81 96 PHE A N 1
ATOM 782 C CA . PHE A 1 96 ? -13.327 -16.596 -5.001 1.00 87.81 96 PHE A CA 1
ATOM 783 C C . PHE A 1 96 ? -12.035 -15.902 -5.457 1.00 87.81 96 PHE A C 1
ATOM 785 O O . PHE A 1 96 ? -11.328 -16.380 -6.341 1.00 87.81 96 PHE A O 1
ATOM 792 N N . LYS A 1 97 ? -11.739 -14.726 -4.882 1.00 88.69 97 LYS A N 1
ATOM 793 C CA . LYS A 1 97 ? -10.518 -13.970 -5.196 1.00 88.69 97 LYS A CA 1
ATOM 794 C C . LYS A 1 97 ? -9.309 -14.522 -4.444 1.00 88.69 97 LYS A C 1
ATOM 796 O O . LYS A 1 97 ? -9.357 -14.633 -3.222 1.00 88.69 97 LYS A O 1
ATOM 801 N N . VAL A 1 98 ? -8.226 -14.784 -5.165 1.00 90.75 98 VAL A N 1
ATOM 802 C CA . VAL A 1 98 ? -6.963 -15.309 -4.637 1.00 90.75 98 VAL A CA 1
ATOM 803 C C . VAL A 1 98 ? -5.905 -14.199 -4.652 1.00 90.75 98 VAL A C 1
ATOM 805 O O . VAL A 1 98 ? -5.823 -13.456 -5.640 1.00 90.75 98 VAL A O 1
ATOM 808 N N . PRO A 1 99 ? -5.103 -14.045 -3.581 1.00 92.81 99 PRO A N 1
ATOM 809 C CA . PRO A 1 99 ? -4.005 -13.089 -3.566 1.00 92.81 99 PRO A CA 1
ATOM 810 C C . PRO A 1 99 ? -2.895 -13.517 -4.532 1.00 92.81 99 PRO A C 1
ATOM 812 O O . PRO A 1 99 ? -2.485 -14.674 -4.564 1.00 92.81 99 PRO A O 1
ATOM 815 N N . THR A 1 100 ? -2.395 -12.571 -5.320 1.00 93.56 100 THR A N 1
ATOM 816 C CA . THR A 1 100 ? -1.233 -12.746 -6.196 1.00 93.56 100 THR A CA 1
ATOM 817 C C . THR A 1 100 ? -0.229 -11.631 -5.910 1.00 93.56 100 THR A C 1
ATOM 819 O O . THR A 1 100 ? -0.551 -10.467 -6.169 1.00 93.56 100 THR A O 1
ATOM 822 N N . PRO A 1 101 ? 0.973 -11.947 -5.397 1.00 94.62 101 PRO A N 1
ATOM 823 C CA . PRO A 1 101 ? 1.982 -10.941 -5.084 1.00 94.62 101 PRO A CA 1
ATOM 824 C C . PRO A 1 101 ? 2.324 -10.069 -6.294 1.00 94.62 101 PRO A C 1
ATOM 826 O O . PRO A 1 101 ? 2.430 -10.551 -7.426 1.00 94.62 101 PRO A O 1
ATOM 829 N N . VAL A 1 102 ? 2.517 -8.773 -6.059 1.00 94.75 102 VAL A N 1
ATOM 830 C CA . VAL A 1 102 ? 2.974 -7.845 -7.095 1.00 94.75 102 VAL A CA 1
ATOM 831 C C . VAL A 1 102 ? 4.439 -8.151 -7.402 1.00 94.75 102 VAL A C 1
ATOM 833 O O . VAL A 1 102 ? 5.301 -8.055 -6.529 1.00 94.75 102 VAL A O 1
ATOM 836 N N . SER A 1 103 ? 4.732 -8.505 -8.655 1.00 95.19 103 SER A N 1
ATOM 837 C CA . SER A 1 103 ? 6.104 -8.801 -9.079 1.00 95.19 103 SER A CA 1
ATOM 838 C C . SER A 1 103 ? 7.017 -7.575 -8.955 1.00 95.19 103 SER A C 1
ATOM 840 O O . SER A 1 103 ? 6.556 -6.437 -9.040 1.00 95.19 103 SER A O 1
ATOM 842 N N . GLU A 1 104 ? 8.329 -7.782 -8.822 1.00 95.00 104 GLU A N 1
ATOM 843 C CA . GLU A 1 104 ? 9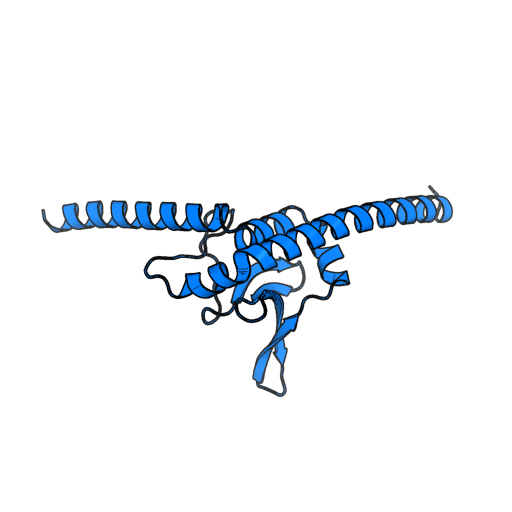.283 -6.667 -8.731 1.00 95.00 104 GLU A CA 1
ATOM 844 C C . GLU A 1 104 ? 9.258 -5.761 -9.976 1.00 95.00 104 GLU A C 1
ATOM 846 O O . GLU A 1 104 ? 9.323 -4.540 -9.853 1.00 95.00 104 GLU A O 1
ATOM 851 N N . GLU A 1 105 ? 9.067 -6.330 -11.169 1.00 94.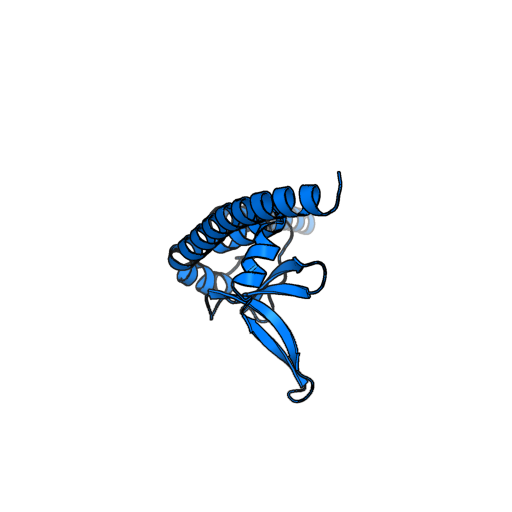38 105 GLU A N 1
ATOM 852 C CA . GLU A 1 105 ? 8.903 -5.553 -12.406 1.00 94.38 105 GLU A CA 1
ATOM 853 C C . GLU A 1 105 ? 7.606 -4.726 -12.386 1.00 94.38 105 GLU A C 1
ATOM 855 O O . GLU A 1 105 ? 7.583 -3.567 -12.794 1.00 94.38 105 GLU A O 1
ATOM 860 N N . SER A 1 106 ? 6.524 -5.277 -11.833 1.00 93.81 106 SER A N 1
ATOM 861 C CA . SER A 1 106 ? 5.281 -4.525 -11.638 1.00 93.81 106 SER A CA 1
ATOM 862 C C . SER A 1 106 ? 5.447 -3.412 -10.600 1.00 93.81 106 SER A C 1
ATOM 864 O O . SER A 1 106 ? 4.909 -2.328 -10.801 1.00 93.81 106 SER A O 1
ATOM 866 N N . LEU A 1 107 ? 6.225 -3.624 -9.531 1.00 95.12 107 LEU A N 1
ATOM 867 C CA . LEU A 1 107 ? 6.557 -2.567 -8.566 1.00 95.12 107 LEU A CA 1
ATOM 868 C C . LEU A 1 107 ? 7.329 -1.425 -9.224 1.00 95.12 107 LEU A C 1
ATOM 870 O O . LEU A 1 107 ? 7.039 -0.264 -8.945 1.00 95.12 107 LEU A O 1
ATOM 874 N N . HIS A 1 108 ? 8.272 -1.743 -10.115 1.00 95.44 108 HIS A N 1
ATOM 875 C CA . HIS A 1 108 ? 8.991 -0.736 -10.888 1.00 95.44 108 HIS A CA 1
ATOM 876 C C . HIS A 1 108 ? 8.032 0.162 -11.668 1.00 95.44 108 HIS A C 1
ATOM 878 O O . HIS A 1 108 ? 8.175 1.378 -11.611 1.00 95.44 108 HIS A O 1
ATOM 884 N N . ILE A 1 109 ? 7.032 -0.421 -12.332 1.00 93.56 109 ILE A N 1
ATOM 885 C CA . ILE A 1 109 ? 6.020 0.322 -13.094 1.00 93.56 109 ILE A CA 1
ATOM 886 C C . ILE A 1 109 ? 5.107 1.128 -12.163 1.00 93.56 109 ILE A C 1
ATOM 888 O O . ILE A 1 109 ? 4.877 2.310 -12.402 1.00 93.56 109 ILE A O 1
ATOM 892 N N . LEU A 1 110 ? 4.604 0.514 -11.090 1.00 93.50 110 LEU A N 1
ATOM 893 C CA . LEU A 1 110 ? 3.689 1.169 -10.152 1.00 93.50 110 LEU A CA 1
ATOM 894 C C . LEU A 1 110 ? 4.344 2.356 -9.438 1.00 93.50 110 LEU A C 1
ATOM 896 O O . LEU A 1 110 ? 3.697 3.374 -9.228 1.00 93.50 110 LEU A O 1
ATOM 900 N N . PHE A 1 111 ? 5.627 2.255 -9.085 1.00 95.50 111 PHE A N 1
ATOM 901 C CA . PHE A 1 111 ? 6.345 3.320 -8.377 1.00 95.50 111 PHE A CA 1
ATOM 902 C C . PHE A 1 111 ? 6.843 4.442 -9.300 1.00 95.50 111 PHE A C 1
ATOM 904 O O . PHE A 1 111 ? 7.454 5.394 -8.813 1.00 95.50 111 PHE A O 1
ATOM 911 N N . LEU A 1 112 ? 6.572 4.370 -10.610 1.00 93.75 112 LEU A N 1
ATOM 912 C CA . LEU A 1 112 ? 6.665 5.541 -11.490 1.00 93.75 112 LEU A CA 1
ATOM 913 C C . LEU A 1 112 ? 5.561 6.560 -11.184 1.00 93.75 112 LEU A C 1
ATOM 915 O O . LEU A 1 112 ? 5.769 7.755 -11.387 1.00 93.75 112 LEU A O 1
ATOM 919 N N . ASP A 1 113 ? 4.410 6.102 -10.687 1.00 92.88 113 ASP A N 1
ATOM 920 C CA . ASP A 1 113 ? 3.368 6.978 -10.167 1.00 92.88 113 ASP A CA 1
ATOM 921 C C . ASP A 1 113 ? 3.726 7.399 -8.735 1.00 92.88 113 ASP A C 1
ATOM 923 O O . ASP A 1 113 ? 3.704 6.606 -7.785 1.00 92.88 113 ASP A O 1
ATOM 927 N N . SER A 1 114 ? 4.072 8.677 -8.581 1.00 92.81 114 SER A N 1
ATOM 928 C CA . SER A 1 114 ? 4.459 9.238 -7.292 1.00 92.81 114 SER A CA 1
ATOM 929 C C . SER A 1 114 ? 3.327 9.212 -6.271 1.00 92.81 114 SER A C 1
ATOM 931 O O . SER A 1 114 ? 3.600 9.007 -5.091 1.00 92.81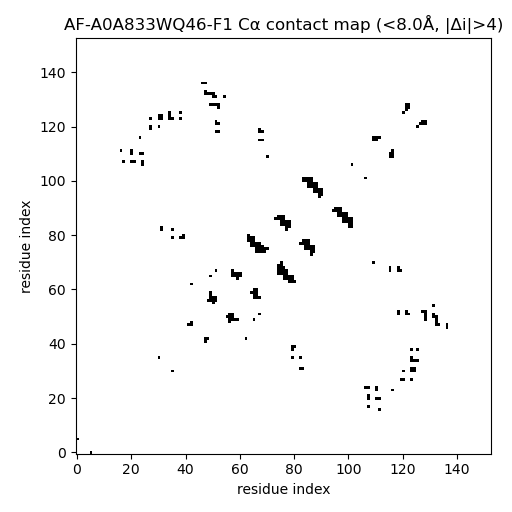 114 SER A O 1
ATOM 933 N N . GLU A 1 115 ? 2.074 9.415 -6.689 1.00 93.25 115 GLU A N 1
ATOM 934 C CA . GLU A 1 115 ? 0.943 9.395 -5.757 1.00 93.25 115 GLU A CA 1
ATOM 935 C C . GLU A 1 115 ? 0.703 7.975 -5.252 1.00 93.25 115 GLU A C 1
ATOM 937 O O . GLU A 1 115 ? 0.594 7.773 -4.042 1.00 93.25 115 GLU A O 1
ATOM 942 N N . PHE A 1 116 ? 0.764 6.984 -6.146 1.00 93.69 116 PHE A N 1
ATOM 943 C CA . PHE A 1 116 ? 0.684 5.577 -5.758 1.00 93.69 116 PHE A CA 1
ATOM 944 C C . PHE A 1 116 ? 1.782 5.197 -4.755 1.00 93.69 116 PHE A C 1
ATOM 946 O O . PHE A 1 116 ? 1.496 4.621 -3.703 1.00 93.69 116 PHE A O 1
ATOM 953 N N . TYR A 1 117 ? 3.042 5.551 -5.036 1.00 95.50 117 TYR A N 1
ATOM 954 C CA . TYR A 1 117 ? 4.148 5.292 -4.111 1.00 95.50 117 TYR A CA 1
ATOM 955 C C . TYR A 1 117 ? 3.913 5.951 -2.746 1.00 95.50 117 TYR A C 1
ATOM 957 O O . TYR A 1 117 ? 4.117 5.328 -1.703 1.00 95.50 117 TYR A O 1
ATOM 965 N N . LEU A 1 118 ? 3.466 7.205 -2.727 1.00 95.44 118 LEU A N 1
ATOM 966 C CA . LEU A 1 118 ? 3.230 7.915 -1.478 1.00 95.44 118 LEU A CA 1
ATOM 967 C C . LEU A 1 118 ? 2.058 7.328 -0.676 1.00 95.44 118 LEU A C 1
ATOM 969 O O . LEU A 1 118 ? 2.133 7.306 0.553 1.00 95.44 118 LEU A O 1
ATOM 973 N N . ASP A 1 119 ? 1.010 6.836 -1.338 1.00 94.56 119 ASP A N 1
ATOM 974 C CA . ASP A 1 119 ? -0.100 6.115 -0.702 1.00 94.56 119 ASP A CA 1
ATOM 975 C C . ASP A 1 119 ? 0.376 4.810 -0.056 1.00 94.56 119 ASP A C 1
ATOM 977 O O . ASP A 1 119 ? 0.046 4.539 1.102 1.00 94.56 119 ASP A O 1
ATOM 981 N N . VAL A 1 120 ? 1.234 4.049 -0.743 1.00 95.88 120 VAL A N 1
ATOM 982 C CA . VAL A 1 120 ? 1.892 2.867 -0.164 1.00 95.88 120 VAL A CA 1
ATOM 983 C C . VAL A 1 120 ? 2.702 3.258 1.073 1.00 95.88 120 VAL A C 1
ATOM 985 O O . VAL A 1 120 ? 2.538 2.661 2.138 1.00 95.88 120 VAL A O 1
ATOM 988 N N . MET A 1 121 ? 3.556 4.279 0.962 1.00 97.00 121 MET A N 1
ATOM 989 C CA . MET A 1 121 ? 4.439 4.709 2.052 1.00 9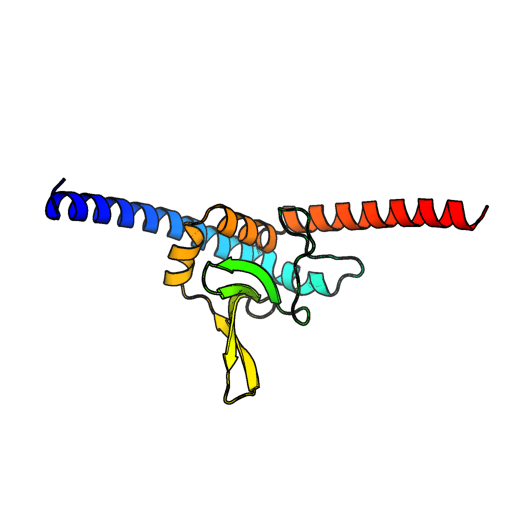7.00 121 MET A CA 1
ATOM 990 C C . MET A 1 121 ? 3.689 5.295 3.245 1.00 97.00 121 MET A C 1
ATOM 992 O O . MET A 1 121 ? 4.154 5.167 4.375 1.00 97.00 121 MET A O 1
ATOM 996 N N . HIS A 1 122 ? 2.528 5.909 3.031 1.00 95.75 122 HIS A N 1
ATOM 997 C CA . HIS A 1 122 ? 1.664 6.352 4.122 1.00 95.75 122 HIS A CA 1
ATOM 998 C C . HIS A 1 122 ? 1.222 5.185 5.001 1.00 95.75 122 HIS A C 1
ATOM 1000 O O . HIS A 1 122 ? 1.203 5.312 6.225 1.00 95.75 122 HIS A O 1
ATOM 1006 N N . ILE A 1 123 ? 0.932 4.042 4.380 1.00 95.06 123 ILE A N 1
ATOM 1007 C CA . ILE A 1 123 ? 0.478 2.836 5.067 1.00 95.06 123 ILE A CA 1
ATOM 1008 C C . ILE A 1 123 ? 1.661 2.110 5.704 1.00 95.06 123 ILE A C 1
ATOM 1010 O O . ILE A 1 123 ? 1.684 1.935 6.923 1.00 95.06 123 ILE A O 1
ATOM 1014 N N . VAL A 1 124 ? 2.679 1.744 4.918 1.00 96.12 124 VAL A N 1
ATOM 1015 C CA . VAL A 1 124 ? 3.808 0.957 5.444 1.00 96.12 124 VAL A CA 1
ATOM 1016 C C . VAL A 1 124 ? 4.744 1.766 6.336 1.00 96.12 124 VAL A C 1
ATOM 1018 O O . VAL A 1 124 ? 5.420 1.193 7.183 1.00 96.12 124 VAL A O 1
ATOM 1021 N N . GLY A 1 125 ? 4.776 3.092 6.191 1.00 94.94 125 GLY A N 1
ATOM 1022 C CA . GLY A 1 125 ? 5.581 3.994 7.015 1.00 94.94 125 GLY A CA 1
ATOM 1023 C C . GLY A 1 125 ? 4.966 4.327 8.378 1.00 94.94 125 GLY A C 1
ATOM 1024 O O . GLY A 1 125 ? 5.638 4.962 9.190 1.00 94.94 125 GLY A O 1
ATOM 1025 N N . LEU A 1 126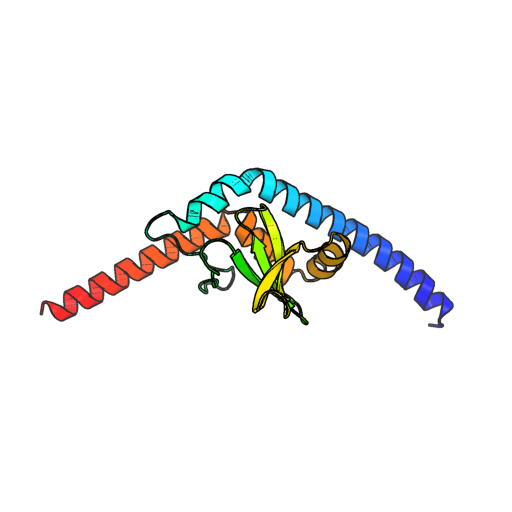 ? 3.714 3.919 8.637 1.00 92.38 126 LEU A N 1
ATOM 1026 C CA . LEU A 1 126 ? 2.918 4.089 9.867 1.00 92.38 126 LEU A CA 1
ATOM 1027 C C . LEU A 1 126 ? 2.683 5.513 10.381 1.00 92.38 126 LEU A C 1
ATOM 1029 O O . LEU A 1 126 ? 1.579 5.814 10.817 1.00 92.38 126 LEU A O 1
ATOM 1033 N N . SER A 1 127 ? 3.681 6.393 10.395 1.00 84.88 127 SER A N 1
ATOM 1034 C CA . SER A 1 127 ? 3.609 7.684 11.086 1.00 84.88 127 SER A CA 1
ATOM 1035 C C . SER A 1 127 ? 2.438 8.544 10.599 1.00 84.88 127 SER A C 1
ATOM 1037 O O . SER A 1 127 ? 1.686 9.080 11.415 1.00 84.88 127 SER A O 1
ATOM 1039 N N . GLY A 1 128 ? 2.235 8.619 9.279 1.00 88.25 128 GLY A N 1
ATOM 1040 C CA . GLY A 1 128 ? 1.082 9.301 8.690 1.00 88.25 128 GLY A CA 1
ATOM 1041 C C . GLY A 1 128 ? -0.240 8.605 9.021 1.00 88.25 128 GLY A C 1
ATOM 1042 O O . GLY A 1 128 ? -1.198 9.265 9.422 1.00 88.25 128 GLY A O 1
ATOM 1043 N N . LEU A 1 129 ? -0.273 7.276 8.911 1.00 92.94 129 LEU A N 1
ATOM 1044 C CA . LEU A 1 129 ? -1.452 6.445 9.150 1.00 92.94 129 LEU A CA 1
ATOM 1045 C C . LEU A 1 129 ? -1.961 6.530 10.598 1.00 92.94 129 LEU A C 1
ATOM 1047 O O . LEU A 1 129 ? -3.145 6.769 10.827 1.00 92.94 129 LEU A O 1
ATOM 1051 N N . LEU A 1 130 ? -1.067 6.380 11.580 1.00 94.94 130 LEU A N 1
ATOM 1052 C CA . LEU A 1 130 ? -1.403 6.445 13.004 1.00 94.94 130 LEU A CA 1
ATOM 1053 C C . LEU A 1 130 ? -1.966 7.820 13.368 1.00 94.94 130 LEU A C 1
ATOM 1055 O O . LEU A 1 130 ? -2.989 7.916 14.045 1.00 94.94 130 LEU A O 1
ATOM 1059 N N . LYS A 1 131 ? -1.322 8.891 12.886 1.00 94.00 131 LYS A N 1
ATOM 1060 C CA . LYS A 1 131 ? -1.789 10.260 13.117 1.00 94.00 131 LYS A CA 1
ATOM 1061 C C . LYS A 1 131 ? -3.178 10.479 12.517 1.00 94.00 131 LYS A C 1
ATOM 1063 O O . LYS A 1 131 ? -4.033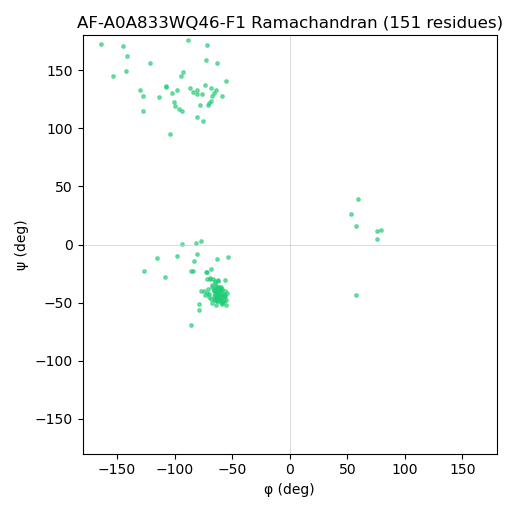 11.039 13.196 1.00 94.00 131 LYS A O 1
ATOM 1068 N N . ALA A 1 132 ? -3.402 10.021 11.285 1.00 94.12 132 ALA A N 1
ATOM 1069 C CA . ALA A 1 132 ? -4.694 10.143 10.620 1.00 94.12 132 ALA A CA 1
ATOM 1070 C C . ALA A 1 132 ? -5.805 9.436 11.412 1.00 94.12 132 ALA A C 1
ATOM 1072 O O . ALA A 1 132 ? -6.832 10.054 11.685 1.00 94.12 132 ALA A O 1
ATOM 1073 N N . SER A 1 133 ? -5.564 8.201 11.873 1.00 94.00 133 SER A N 1
ATOM 1074 C CA . SER A 1 133 ? -6.529 7.466 12.701 1.00 94.00 133 SER A CA 1
ATOM 1075 C C . SER A 1 133 ? -6.854 8.193 14.007 1.00 94.00 133 SER A C 1
ATOM 1077 O O . SER A 1 133 ? -8.020 8.281 14.375 1.00 94.00 133 SER A O 1
ATOM 1079 N N . VAL A 1 134 ? -5.854 8.736 14.711 1.00 94.12 134 VAL A N 1
ATOM 1080 C CA . VAL A 1 134 ? -6.090 9.474 15.965 1.00 94.12 134 VAL A CA 1
ATOM 1081 C C . VAL A 1 134 ? -6.927 10.727 15.719 1.00 94.12 134 VAL A C 1
ATOM 1083 O O . VAL A 1 134 ? -7.839 11.018 16.495 1.00 94.12 134 VAL A O 1
ATOM 1086 N N . THR A 1 135 ? -6.624 11.478 14.658 1.00 94.12 135 THR A N 1
ATOM 1087 C CA . THR A 1 135 ? -7.377 12.685 14.302 1.00 94.12 135 THR A CA 1
ATOM 1088 C C . THR A 1 135 ? -8.839 12.361 14.009 1.00 94.12 135 THR A C 1
ATOM 1090 O O . THR A 1 135 ? -9.718 13.019 14.558 1.00 94.12 135 THR A O 1
ATOM 1093 N N . ASP A 1 136 ? -9.106 11.329 13.214 1.00 93.00 136 ASP A N 1
ATOM 1094 C CA . ASP A 1 136 ? -10.471 10.924 12.871 1.00 93.00 136 ASP A CA 1
ATOM 1095 C C . ASP A 1 136 ? -11.270 10.460 14.092 1.00 93.00 136 ASP A C 1
ATOM 1097 O O . ASP A 1 136 ? -12.351 10.984 14.359 1.00 93.00 136 ASP A O 1
ATOM 1101 N N . THR A 1 137 ? -10.688 9.592 14.926 1.00 90.56 137 THR A N 1
ATOM 1102 C CA . THR A 1 137 ? -11.334 9.137 16.164 1.00 90.56 137 THR A CA 1
ATOM 1103 C C . THR A 1 137 ? -11.602 10.299 17.125 1.00 90.56 137 THR A C 1
ATOM 1105 O O . THR A 1 137 ? -12.653 10.351 17.764 1.00 90.56 137 THR A O 1
ATOM 1108 N N . THR A 1 138 ? -10.689 11.272 17.210 1.00 93.00 138 THR A N 1
ATOM 1109 C CA . THR A 1 138 ? -10.887 12.480 18.029 1.00 93.00 138 THR A CA 1
ATOM 1110 C C . THR A 1 138 ? -12.069 13.307 17.523 1.00 93.00 138 THR A C 1
ATOM 1112 O O . THR A 1 138 ? -12.903 13.733 18.324 1.00 93.00 138 THR A O 1
ATOM 1115 N N . ASN A 1 139 ? -12.175 13.493 16.205 1.00 91.94 139 ASN A N 1
ATOM 1116 C CA . ASN A 1 139 ? -13.278 14.225 15.587 1.00 91.94 139 ASN A CA 1
ATOM 1117 C C . ASN A 1 139 ? -14.616 13.502 15.792 1.00 91.94 139 ASN A C 1
ATOM 1119 O O . ASN A 1 139 ? -15.600 14.136 16.163 1.00 91.94 139 ASN A O 1
ATOM 1123 N N . ALA A 1 140 ? -14.643 12.175 15.638 1.00 89.44 140 ALA A N 1
ATOM 1124 C CA . ALA A 1 140 ? -15.838 11.369 15.875 1.00 89.44 140 ALA A CA 1
ATOM 1125 C C . ALA A 1 140 ? -16.341 11.494 17.325 1.00 89.44 140 ALA A C 1
ATOM 1127 O O . ALA A 1 140 ? -17.538 11.643 17.559 1.00 89.44 140 ALA A O 1
ATOM 1128 N N . ILE A 1 141 ? -15.433 11.496 18.308 1.00 92.44 141 ILE A N 1
ATOM 1129 C CA . ILE A 1 141 ? -15.791 11.705 19.720 1.00 92.44 141 ILE A CA 1
ATOM 1130 C C . ILE A 1 141 ? -16.367 13.106 19.952 1.00 92.44 141 ILE A C 1
ATOM 1132 O O . ILE A 1 141 ? -17.293 13.248 20.749 1.00 92.44 141 ILE A O 1
ATOM 1136 N N . ALA A 1 142 ? -15.815 14.140 19.311 1.00 93.94 142 ALA A N 1
ATOM 1137 C CA . ALA A 1 142 ? -16.319 15.505 19.449 1.00 93.94 142 ALA A CA 1
ATOM 1138 C C . ALA A 1 142 ? -17.760 15.624 18.928 1.00 93.94 142 ALA A C 1
ATOM 1140 O O . ALA A 1 142 ? -18.623 16.084 19.670 1.00 93.94 142 ALA A O 1
ATOM 1141 N N . LEU A 1 143 ? -18.027 15.101 17.727 1.00 93.12 143 LEU A N 1
ATOM 1142 C CA . LEU A 1 143 ? -19.365 15.095 17.124 1.00 93.12 143 LEU A CA 1
ATOM 1143 C C . LEU A 1 143 ? -20.384 14.345 17.993 1.00 93.12 143 LEU A C 1
ATOM 1145 O O . LEU A 1 143 ? -21.446 14.872 18.300 1.00 93.12 143 LEU A O 1
ATOM 1149 N N . LEU A 1 144 ? -20.029 13.159 18.499 1.00 93.94 144 LEU A N 1
ATOM 1150 C CA . LEU A 1 144 ? -20.924 12.389 19.372 1.00 93.94 144 LEU A CA 1
ATOM 1151 C C . LEU A 1 144 ? -21.262 13.113 20.684 1.00 93.94 144 LEU A C 1
ATOM 1153 O O . LEU A 1 144 ? -22.338 12.906 21.243 1.00 93.94 144 LEU A O 1
ATOM 1157 N N . LYS A 1 145 ? -20.344 13.933 21.210 1.00 95.00 145 LYS A N 1
ATOM 1158 C CA . LYS A 1 145 ? -20.608 14.744 22.408 1.00 95.00 145 LYS A CA 1
ATOM 1159 C C . LYS A 1 145 ? -21.575 15.886 22.120 1.00 95.00 145 LYS A C 1
ATOM 1161 O O . LYS A 1 145 ? -22.389 16.187 22.989 1.00 95.00 145 LYS A O 1
ATOM 1166 N N . GLU A 1 146 ? -21.463 16.511 20.951 1.00 94.50 146 GLU A N 1
ATOM 1167 C CA . GLU A 1 146 ? -22.379 17.562 20.498 1.00 94.50 146 GLU A CA 1
ATOM 1168 C C . GLU A 1 146 ? -23.786 16.987 20.319 1.00 94.50 146 GLU A C 1
ATOM 1170 O O . GLU A 1 146 ? -24.710 17.451 20.985 1.00 94.50 146 GLU A O 1
ATOM 1175 N N . ASP A 1 147 ? -23.916 15.889 19.569 1.00 94.06 147 ASP A N 1
ATOM 1176 C CA . ASP A 1 147 ? -25.194 15.199 19.365 1.00 94.06 147 ASP A CA 1
ATOM 1177 C C . ASP A 1 147 ? -25.837 14.806 20.706 1.00 94.06 147 ASP A C 1
ATOM 1179 O O . ASP A 1 147 ? -27.009 15.081 20.962 1.00 94.06 147 ASP A O 1
ATOM 1183 N N . LEU A 1 148 ? -25.069 14.193 21.617 1.00 93.81 148 LEU A N 1
ATOM 1184 C CA . LEU A 1 148 ? -25.583 13.788 22.928 1.00 93.81 148 LEU A CA 1
ATOM 1185 C C . LEU A 1 148 ? -26.069 14.985 23.762 1.00 93.81 148 LEU A C 1
ATOM 1187 O O . LEU A 1 148 ? -27.048 14.857 24.495 1.00 93.81 148 LEU A O 1
ATOM 1191 N N . ALA A 1 149 ? -25.395 16.133 23.670 1.00 94.25 149 ALA A N 1
ATOM 1192 C CA . ALA A 1 149 ? -25.802 17.345 24.373 1.00 94.25 149 ALA A CA 1
ATOM 1193 C C . ALA A 1 149 ? -27.100 17.945 23.810 1.00 94.25 149 ALA A C 1
ATOM 1195 O O . ALA A 1 149 ? -27.851 18.549 24.576 1.00 94.25 149 ALA A O 1
ATOM 1196 N N . GLU A 1 150 ? -27.376 17.770 22.515 1.00 92.50 150 GLU A N 1
ATOM 1197 C CA . GLU A 1 150 ? -28.651 18.149 21.894 1.00 92.50 150 GLU A CA 1
ATOM 1198 C C . GLU A 1 150 ? -29.790 17.209 22.310 1.00 92.50 150 GLU A C 1
ATOM 1200 O O . GLU A 1 150 ? -30.874 17.675 22.647 1.00 92.50 150 GLU A O 1
ATOM 1205 N N . TYR A 1 151 ? -29.547 15.894 22.362 1.00 90.44 151 TYR A N 1
ATOM 1206 C CA . TYR A 1 151 ? -30.570 14.904 22.739 1.00 90.44 151 TYR A CA 1
ATOM 1207 C C . TYR A 1 151 ? -31.012 14.964 24.210 1.00 90.44 151 TYR A C 1
ATOM 1209 O O . TYR A 1 151 ? -32.065 14.424 24.550 1.00 90.44 151 TYR A O 1
ATOM 1217 N N . LEU A 1 152 ? -30.196 15.543 25.095 1.00 87.88 152 LEU A N 1
ATOM 1218 C CA . LEU A 1 152 ? -30.477 15.634 26.533 1.00 87.88 152 LEU A CA 1
ATOM 1219 C C . LEU A 1 152 ? -31.175 16.944 26.952 1.00 87.88 152 LEU A C 1
ATOM 1221 O O . LEU A 1 152 ? -31.427 17.119 28.148 1.00 87.88 152 LEU A O 1
ATOM 1225 N N . GLN A 1 153 ? -31.462 17.849 26.009 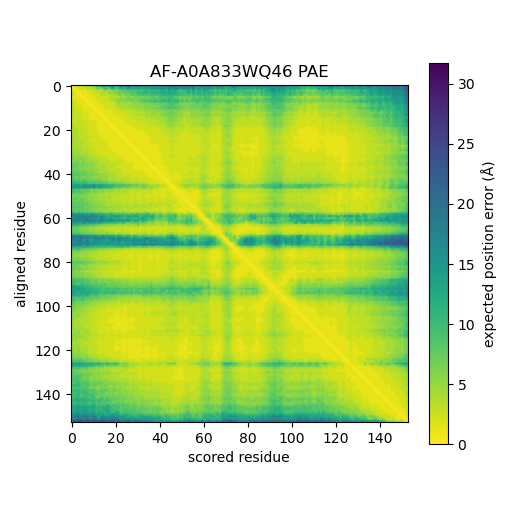1.00 74.25 153 GLN A N 1
ATOM 1226 C CA . GLN A 1 153 ? -32.222 19.093 26.223 1.00 74.25 153 GLN A CA 1
ATOM 1227 C C . GLN A 1 153 ? -33.715 18.895 25.955 1.00 74.25 153 GLN A C 1
ATOM 1229 O O . GLN A 1 153 ? -34.512 19.511 26.699 1.00 74.25 153 GLN A O 1
#

Foldseek 3Di:
DDPVVVVVVVVVVVVVLLVVLVVLVVVLVVLLVVCLVVLLCQVVDPQAFQAFPVLHTFDDDVSQWTFQQDDPVFTWTQGSVVSAIWTFPQDPVVRGTDTDGQDPVNSSVQVVPVRSSVSSCCSSVVPNRVVSSVVVSVVVVVVVVVVVVVVVD

Nearest PDB structures (foldseek):
  8ck1-assembly1_A  TM=5.539E-01  e=4.192E+00  Ribes
  7xdr-assembly2_K  TM=3.797E-01  e=3.688E+00  Marinobacter adhaerens
  1fxk-assembly1_C-2  TM=2.089E-01  e=4.192E+00  Methanothermobacter thermautotrophicus

Sequence (153 aa):
MDLNEYSAIADKLNVELRGLTTKLIQNYKNEVNKNGETLKTLPFYHGFYFIGRNGKLLSDHHKMYIKINNSSQSDVYYSLDDKELTYLTYDSELGFKVPTPVSEESLHILFLDSEFYLDVMHIVGLSGLLKASVTDTTNAIALLKEDLAEYLQ

pLDDT: mean 91.68, std 6.17, range [61.66, 98.44]